Protein AF-A0A833W1N7-F1 (afdb_monomer)

pLDDT: mean 70.02, std 15.28, range [34.38, 89.0]

Structure (mmCIF, N/CA/C/O backbone):
data_AF-A0A833W1N7-F1
#
_entry.id   AF-A0A833W1N7-F1
#
loop_
_atom_site.group_PDB
_atom_site.id
_atom_site.type_symbol
_atom_site.label_atom_id
_atom_site.label_alt_id
_atom_site.label_comp_id
_atom_site.label_asym_id
_atom_site.label_entity_id
_atom_site.label_seq_id
_atom_site.pdbx_PDB_ins_code
_atom_site.Cartn_x
_atom_site.Cartn_y
_atom_site.Cartn_z
_atom_site.occupancy
_atom_site.B_iso_or_equiv
_atom_site.auth_seq_id
_atom_site.auth_comp_id
_atom_site.auth_asym_id
_atom_site.auth_atom_id
_atom_site.pdbx_PDB_model_num
ATOM 1 N N . MET A 1 1 ? 10.103 -13.135 -8.808 1.00 42.34 1 MET A N 1
ATOM 2 C CA . MET A 1 1 ? 11.231 -12.442 -8.135 1.00 42.34 1 MET A CA 1
ATOM 3 C C . MET A 1 1 ? 10.780 -11.160 -7.437 1.00 42.34 1 MET A C 1
ATOM 5 O O . MET A 1 1 ? 10.939 -11.094 -6.231 1.00 42.34 1 MET A O 1
ATOM 9 N N . ILE A 1 2 ? 10.142 -10.192 -8.112 1.00 48.12 2 ILE A N 1
ATOM 10 C CA . ILE A 1 2 ? 9.596 -8.970 -7.464 1.00 48.12 2 ILE A CA 1
ATOM 11 C C . ILE A 1 2 ? 8.585 -9.280 -6.340 1.00 48.12 2 ILE A C 1
ATOM 13 O O . ILE A 1 2 ? 8.622 -8.648 -5.289 1.00 48.12 2 ILE A O 1
ATOM 17 N N . THR A 1 3 ? 7.748 -10.306 -6.514 1.00 50.78 3 THR A N 1
ATOM 18 C CA . THR A 1 3 ? 6.810 -10.817 -5.495 1.00 50.78 3 THR A CA 1
ATOM 19 C C . THR A 1 3 ? 7.494 -11.280 -4.205 1.00 50.78 3 THR A C 1
ATOM 21 O O . THR A 1 3 ? 6.943 -11.098 -3.124 1.00 50.78 3 THR A O 1
ATOM 24 N N . TRP A 1 4 ? 8.715 -11.812 -4.297 1.00 49.97 4 TRP A N 1
ATOM 25 C CA . TRP A 1 4 ? 9.502 -12.238 -3.135 1.00 49.97 4 TRP A CA 1
ATOM 26 C C . TRP A 1 4 ? 10.004 -11.035 -2.321 1.00 49.97 4 TRP A C 1
ATOM 28 O O . TRP A 1 4 ? 9.937 -11.037 -1.095 1.00 49.97 4 TRP A O 1
ATOM 38 N N . TYR A 1 5 ? 10.425 -9.961 -2.996 1.00 52.00 5 TYR A N 1
ATOM 39 C CA . TYR A 1 5 ? 10.851 -8.719 -2.340 1.00 52.00 5 TYR A CA 1
ATOM 40 C C . TYR A 1 5 ? 9.680 -7.940 -1.723 1.00 52.00 5 TYR A C 1
ATOM 42 O O . TYR A 1 5 ? 9.834 -7.352 -0.654 1.00 52.00 5 TYR A O 1
ATOM 50 N N . ALA A 1 6 ? 8.494 -7.993 -2.342 1.00 53.00 6 ALA A N 1
ATOM 51 C CA . ALA A 1 6 ? 7.273 -7.407 -1.787 1.00 53.00 6 ALA A CA 1
ATOM 52 C C . ALA A 1 6 ? 6.866 -8.062 -0.457 1.00 53.00 6 ALA A C 1
ATOM 54 O O . ALA A 1 6 ? 6.518 -7.353 0.485 1.00 53.00 6 ALA A O 1
ATOM 55 N N . ALA A 1 7 ? 6.981 -9.392 -0.355 1.00 54.41 7 ALA A N 1
ATOM 56 C CA . ALA A 1 7 ? 6.735 -10.116 0.890 1.00 54.41 7 ALA A CA 1
ATOM 57 C C . ALA A 1 7 ? 7.720 -9.701 2.001 1.00 54.41 7 ALA A C 1
ATOM 59 O O . ALA A 1 7 ? 7.295 -9.447 3.125 1.00 54.41 7 ALA A O 1
ATOM 60 N N . TYR A 1 8 ? 9.009 -9.537 1.679 1.00 54.00 8 TYR A N 1
ATOM 61 C CA . TYR A 1 8 ? 10.031 -9.098 2.640 1.00 54.00 8 TYR A CA 1
ATOM 62 C C . TYR A 1 8 ? 9.828 -7.659 3.138 1.00 54.00 8 TYR A C 1
ATOM 64 O O . TYR A 1 8 ? 9.939 -7.411 4.339 1.00 54.00 8 TYR A O 1
ATOM 72 N N . GLY A 1 9 ? 9.507 -6.721 2.240 1.00 53.44 9 GLY A N 1
ATOM 73 C CA . GLY A 1 9 ? 9.266 -5.318 2.600 1.00 53.44 9 GLY A CA 1
ATOM 74 C C . GLY A 1 9 ? 7.982 -5.099 3.411 1.00 53.44 9 GLY A C 1
ATOM 75 O O . GLY A 1 9 ? 7.929 -4.191 4.235 1.00 53.44 9 GLY A O 1
ATOM 76 N N . LEU A 1 10 ? 6.960 -5.943 3.218 1.00 54.25 10 LEU A N 1
ATOM 77 C CA . LEU A 1 10 ? 5.720 -5.907 4.005 1.00 54.25 10 LEU A CA 1
ATOM 78 C C . LEU A 1 10 ? 5.887 -6.517 5.406 1.00 54.25 10 LEU A C 1
ATOM 80 O O . LEU A 1 10 ? 5.308 -5.995 6.360 1.00 54.25 10 LEU A O 1
ATOM 84 N N . TYR A 1 11 ? 6.667 -7.598 5.540 1.00 52.91 11 TYR A N 1
ATOM 85 C CA . TYR A 1 11 ? 6.830 -8.315 6.813 1.00 52.91 11 TYR A CA 1
ATOM 86 C C . TYR A 1 11 ? 7.783 -7.623 7.788 1.00 52.91 11 TYR A C 1
ATOM 88 O O . TYR A 1 11 ? 7.547 -7.620 8.994 1.00 52.91 11 TYR A O 1
ATOM 96 N N . PHE A 1 12 ? 8.853 -7.014 7.281 1.00 54.44 12 PHE A N 1
ATOM 97 C CA . PHE A 1 12 ? 9.866 -6.387 8.116 1.00 54.44 12 PHE A CA 1
ATOM 98 C C . PHE A 1 12 ? 9.856 -4.886 7.861 1.00 54.44 12 PHE A C 1
ATOM 100 O O . PHE A 1 12 ? 10.583 -4.389 7.006 1.00 54.44 12 PHE A O 1
ATOM 107 N N . LYS A 1 13 ? 9.071 -4.143 8.652 1.00 63.34 13 LYS A N 1
ATOM 108 C CA . LYS A 1 13 ? 9.106 -2.666 8.738 1.00 63.34 13 LYS A CA 1
ATOM 109 C C . LYS A 1 13 ? 10.433 -2.140 9.330 1.00 63.34 13 LYS A C 1
ATOM 111 O O . LYS A 1 13 ? 10.446 -1.206 10.124 1.00 63.34 13 LYS A O 1
ATOM 116 N N . SER A 1 14 ? 11.552 -2.778 9.000 1.00 72.06 14 SER A N 1
ATOM 117 C CA . SER A 1 14 ? 12.897 -2.416 9.425 1.00 72.06 14 SER A CA 1
ATOM 118 C C . SER A 1 14 ? 13.551 -1.553 8.352 1.00 72.06 14 SER A C 1
ATOM 120 O O . SER A 1 14 ? 13.669 -1.965 7.197 1.00 72.06 14 SER A O 1
ATOM 122 N N . SER A 1 15 ? 14.038 -0.375 8.749 1.00 77.06 15 SER A N 1
ATOM 123 C CA . SER A 1 15 ? 14.746 0.566 7.866 1.00 77.06 15 SER A CA 1
ATOM 124 C C . SER A 1 15 ? 15.972 -0.064 7.182 1.00 77.06 15 SER A C 1
ATOM 126 O O . SER A 1 15 ? 16.271 0.205 6.014 1.00 77.06 15 SER A O 1
ATOM 128 N N . GLN A 1 16 ? 16.651 -0.983 7.877 1.00 78.88 16 GLN A N 1
ATOM 129 C CA . GLN A 1 16 ? 17.800 -1.707 7.335 1.00 78.88 16 GLN A CA 1
ATOM 130 C C . GLN A 1 16 ? 17.390 -2.668 6.209 1.00 78.88 16 GLN A C 1
ATOM 132 O O . GLN A 1 16 ? 18.073 -2.753 5.186 1.00 78.88 16 GLN A O 1
ATOM 137 N N . VAL A 1 17 ? 16.259 -3.361 6.373 1.00 74.88 17 VAL A N 1
ATOM 138 C CA . VAL A 1 17 ? 15.715 -4.274 5.356 1.00 74.88 17 VAL A CA 1
ATOM 139 C C . VAL A 1 17 ? 15.218 -3.485 4.145 1.00 74.88 17 VAL A C 1
ATOM 141 O O . VAL A 1 17 ? 15.552 -3.845 3.018 1.00 74.88 17 VAL A O 1
ATOM 144 N N . ASP A 1 18 ? 14.514 -2.370 4.367 1.00 75.06 18 ASP A N 1
ATOM 145 C CA . ASP A 1 18 ? 14.003 -1.491 3.303 1.00 75.06 18 ASP A CA 1
ATOM 146 C C . ASP A 1 18 ? 15.148 -0.925 2.440 1.00 75.06 18 ASP A C 1
ATOM 148 O O . ASP A 1 18 ? 15.077 -0.910 1.208 1.00 75.06 18 ASP A O 1
ATOM 152 N N . SER A 1 19 ? 16.266 -0.553 3.069 1.00 82.25 19 SER A N 1
ATOM 153 C CA . SER A 1 19 ? 17.471 -0.085 2.371 1.00 82.25 19 SER A CA 1
ATOM 154 C C . SER A 1 19 ? 18.159 -1.195 1.567 1.00 82.25 19 SER A C 1
ATOM 156 O O . SER A 1 19 ? 18.540 -0.996 0.410 1.00 82.25 19 SER A O 1
ATOM 158 N N . ARG A 1 20 ? 18.311 -2.393 2.149 1.00 81.00 20 ARG A N 1
ATOM 159 C CA . ARG A 1 20 ? 18.996 -3.518 1.487 1.00 81.00 20 ARG A CA 1
ATOM 160 C C . ARG A 1 20 ? 18.185 -4.075 0.319 1.00 81.00 20 ARG A C 1
ATOM 162 O O . ARG A 1 20 ? 18.752 -4.386 -0.728 1.00 81.00 20 ARG A O 1
ATOM 169 N N . ALA A 1 21 ? 16.866 -4.156 0.474 1.00 75.00 21 ALA A N 1
ATOM 170 C CA . ALA A 1 21 ? 15.951 -4.553 -0.589 1.00 75.00 21 ALA A CA 1
ATOM 171 C C . ALA A 1 21 ? 15.969 -3.551 -1.758 1.00 75.00 21 ALA A C 1
ATOM 173 O O . ALA A 1 21 ? 15.972 -3.973 -2.914 1.00 75.00 21 ALA A O 1
ATOM 174 N N . GLY A 1 22 ? 16.078 -2.245 -1.477 1.00 80.31 22 GLY A N 1
ATOM 175 C CA . GLY A 1 22 ? 16.264 -1.214 -2.505 1.00 80.31 22 GLY A CA 1
ATOM 176 C C . GLY A 1 22 ? 17.522 -1.446 -3.350 1.00 80.31 22 GLY A C 1
ATOM 177 O O . GLY A 1 22 ? 17.451 -1.477 -4.580 1.00 80.31 22 GLY A O 1
ATOM 178 N N . GLN A 1 23 ? 18.662 -1.720 -2.703 1.00 82.62 23 GLN A N 1
ATOM 179 C CA . GLN A 1 23 ? 19.922 -2.049 -3.390 1.00 82.62 23 GLN A CA 1
ATOM 180 C C . GLN A 1 23 ? 19.805 -3.307 -4.264 1.00 82.62 23 GLN A C 1
ATOM 182 O O . GLN A 1 23 ? 20.219 -3.305 -5.423 1.00 82.62 23 GLN A O 1
ATOM 187 N N . LEU A 1 24 ? 19.208 -4.377 -3.729 1.00 80.50 24 LEU A N 1
ATOM 188 C CA . LEU A 1 24 ? 18.958 -5.612 -4.478 1.00 80.50 24 LEU A CA 1
ATOM 189 C C . LEU A 1 24 ? 18.082 -5.353 -5.708 1.00 80.50 24 LEU A C 1
ATOM 191 O O . LEU A 1 24 ? 18.406 -5.804 -6.806 1.00 80.50 24 LEU A O 1
ATOM 195 N N . MET A 1 25 ? 17.012 -4.574 -5.557 1.00 77.94 25 MET A N 1
ATOM 196 C CA . MET A 1 25 ? 16.130 -4.232 -6.667 1.00 77.94 25 MET A CA 1
ATOM 197 C C . MET A 1 25 ? 16.884 -3.511 -7.794 1.00 77.94 25 MET A C 1
ATOM 199 O O . MET A 1 25 ? 16.714 -3.871 -8.958 1.00 77.94 25 MET A O 1
ATOM 203 N N . MET A 1 26 ? 17.765 -2.555 -7.473 1.00 80.94 26 MET A N 1
ATOM 204 C CA . MET A 1 26 ? 18.589 -1.870 -8.482 1.00 80.94 26 MET A CA 1
ATOM 205 C C . MET A 1 26 ? 19.429 -2.850 -9.306 1.00 80.94 26 MET A C 1
ATOM 207 O O . MET A 1 26 ? 19.484 -2.735 -10.533 1.00 80.94 26 MET A O 1
ATOM 211 N N . ASN A 1 27 ? 20.032 -3.844 -8.652 1.00 82.25 27 ASN A N 1
ATOM 212 C CA . ASN A 1 27 ? 20.862 -4.847 -9.320 1.00 82.25 27 ASN A CA 1
ATOM 213 C C . ASN A 1 27 ? 20.057 -5.715 -10.296 1.00 82.25 27 ASN A C 1
ATOM 215 O O . ASN A 1 27 ? 20.571 -6.116 -11.341 1.00 82.25 27 ASN A O 1
ATOM 219 N N . HIS A 1 28 ? 18.785 -5.967 -9.983 1.00 77.62 28 HIS A N 1
ATOM 220 C CA . HIS A 1 28 ? 17.908 -6.812 -10.792 1.00 77.62 28 HIS A CA 1
ATOM 221 C C . HIS A 1 28 ? 17.065 -6.045 -11.822 1.00 77.62 28 HIS A C 1
ATOM 223 O O . HIS A 1 28 ? 16.544 -6.656 -12.756 1.00 77.62 28 HIS A O 1
ATOM 229 N N . THR A 1 29 ? 16.951 -4.721 -11.707 1.00 78.81 29 THR A N 1
ATOM 230 C CA . THR A 1 29 ? 16.267 -3.886 -12.707 1.00 78.81 29 THR A CA 1
ATOM 231 C C . THR A 1 29 ? 17.067 -3.773 -14.003 1.00 78.81 29 THR A C 1
ATOM 233 O O . THR A 1 29 ? 18.296 -3.710 -13.996 1.00 78.81 29 THR A O 1
ATOM 236 N N . LYS A 1 30 ? 16.370 -3.755 -15.146 1.00 81.25 30 LYS A N 1
ATOM 237 C CA . LYS A 1 30 ? 16.967 -3.709 -16.493 1.00 81.25 30 LYS A CA 1
ATOM 238 C C . LYS A 1 30 ? 16.232 -2.710 -17.393 1.00 81.25 30 LYS A C 1
ATOM 240 O O . LYS A 1 30 ? 15.129 -2.265 -17.076 1.00 81.25 30 LYS A O 1
ATOM 245 N N . GLY A 1 31 ? 16.853 -2.359 -18.520 1.00 86.56 31 GLY A N 1
ATOM 246 C CA . GLY A 1 31 ? 16.242 -1.531 -19.566 1.00 86.56 31 GLY A CA 1
ATOM 247 C C . GLY A 1 31 ? 15.801 -0.146 -19.079 1.00 86.56 31 GLY A C 1
ATOM 248 O O . GLY A 1 31 ? 16.504 0.501 -18.303 1.00 86.56 31 GLY A O 1
ATOM 249 N N . LYS A 1 32 ? 14.613 0.296 -19.520 1.00 82.31 32 LYS A N 1
ATOM 250 C CA . LYS A 1 32 ? 14.052 1.628 -19.217 1.00 82.31 32 LYS A CA 1
ATOM 251 C C . LYS A 1 32 ? 13.900 1.893 -17.713 1.00 82.31 32 LYS A C 1
ATOM 253 O O . LYS A 1 32 ? 14.148 3.010 -17.270 1.00 82.31 32 LYS A O 1
ATOM 258 N N . ALA A 1 33 ? 13.565 0.869 -16.924 1.00 81.75 33 ALA A N 1
ATOM 259 C CA . ALA A 1 33 ? 13.453 0.986 -15.469 1.00 81.75 33 ALA A CA 1
ATOM 260 C C . ALA A 1 33 ? 14.814 1.239 -14.800 1.00 81.75 33 ALA A C 1
ATOM 262 O O . ALA A 1 33 ? 14.909 2.069 -13.898 1.00 81.75 33 ALA A O 1
ATOM 263 N N . LYS A 1 34 ? 15.878 0.575 -15.277 1.00 87.31 34 LYS A N 1
ATOM 264 C CA . LYS A 1 34 ? 17.246 0.802 -14.783 1.00 87.31 34 LYS A CA 1
ATOM 265 C C . LYS A 1 34 ? 17.752 2.193 -15.155 1.00 87.31 34 LYS A C 1
ATOM 267 O O . LYS A 1 34 ? 18.337 2.865 -14.315 1.00 87.31 34 LYS A O 1
ATOM 272 N N . HIS A 1 35 ? 17.502 2.629 -16.389 1.00 89.00 35 HIS A N 1
ATOM 273 C CA . HIS A 1 35 ? 17.875 3.971 -16.834 1.00 89.00 35 HIS A CA 1
ATOM 274 C C . HIS A 1 35 ? 17.212 5.045 -15.963 1.00 89.00 35 HIS A C 1
ATOM 276 O O . HIS A 1 35 ? 17.895 5.898 -15.406 1.00 89.00 35 HIS A O 1
ATOM 282 N N . TRP A 1 36 ? 15.897 4.948 -15.767 1.00 88.81 36 TRP A N 1
ATOM 283 C CA . TRP A 1 36 ? 15.154 5.881 -14.923 1.00 88.81 36 TRP A CA 1
ATOM 284 C C . TRP A 1 36 ? 15.652 5.892 -13.470 1.00 88.81 36 TRP A C 1
ATOM 286 O O . TRP A 1 36 ? 15.860 6.958 -12.900 1.00 88.81 36 TRP A O 1
ATOM 296 N N . LEU A 1 37 ? 15.921 4.723 -12.879 1.00 86.94 37 LEU A N 1
ATOM 297 C CA . LEU A 1 37 ? 16.450 4.644 -11.513 1.00 86.94 37 LEU A CA 1
ATOM 298 C C . LEU A 1 37 ? 17.833 5.278 -11.336 1.00 86.94 37 LEU A C 1
ATOM 300 O O . LEU A 1 37 ? 18.142 5.762 -10.249 1.00 86.94 37 LEU A O 1
ATOM 304 N N . LEU A 1 38 ? 18.687 5.209 -12.356 1.00 86.69 38 LEU A N 1
ATOM 305 C CA . LEU A 1 38 ? 20.051 5.727 -12.276 1.00 86.69 38 LEU A CA 1
ATOM 306 C C . LEU A 1 38 ? 20.114 7.235 -12.520 1.00 86.69 38 LEU A C 1
ATOM 308 O O . LEU A 1 38 ? 20.918 7.904 -11.875 1.00 86.69 38 LEU A O 1
ATOM 312 N N . TRP A 1 39 ? 19.280 7.745 -13.428 1.00 84.62 39 TRP A N 1
ATOM 313 C CA . TRP A 1 39 ? 19.412 9.104 -13.955 1.00 84.62 39 TRP A CA 1
ATOM 314 C C . TRP A 1 39 ? 18.292 10.053 -13.521 1.00 84.62 39 TRP A C 1
ATOM 316 O O . TRP A 1 39 ? 18.554 11.226 -13.273 1.00 84.62 39 TRP A O 1
ATOM 326 N N . ASP A 1 40 ? 17.062 9.557 -13.380 1.00 86.25 40 ASP A N 1
ATOM 327 C CA . ASP A 1 40 ? 15.881 10.407 -13.182 1.00 86.25 40 ASP A CA 1
ATOM 328 C C . ASP A 1 40 ? 15.326 10.347 -11.748 1.00 86.25 40 ASP A C 1
ATOM 330 O O . ASP A 1 40 ? 14.658 11.277 -11.292 1.00 86.25 40 ASP A O 1
ATOM 334 N N . TYR A 1 41 ? 15.564 9.249 -11.028 1.00 86.50 41 TYR A N 1
ATOM 335 C CA . TYR A 1 41 ? 15.021 9.027 -9.690 1.00 86.50 41 TYR A CA 1
ATOM 336 C C . TYR A 1 41 ? 15.827 9.774 -8.613 1.00 86.50 41 TYR A C 1
ATOM 338 O O . TYR A 1 41 ? 16.998 9.474 -8.377 1.00 86.50 41 TYR A O 1
ATOM 346 N N . LYS A 1 42 ? 15.178 10.732 -7.937 1.00 88.81 42 LYS A N 1
ATOM 347 C CA . LYS A 1 42 ? 15.792 11.615 -6.920 1.00 88.81 42 LYS A CA 1
ATOM 348 C C . LYS A 1 42 ? 15.413 11.288 -5.474 1.00 88.81 42 LYS A C 1
ATOM 350 O O . LYS A 1 42 ? 15.985 11.851 -4.548 1.00 88.81 42 LYS A O 1
ATOM 355 N N . GLU A 1 43 ? 14.440 10.408 -5.288 1.00 88.50 43 GLU A N 1
ATOM 356 C CA . GLU A 1 43 ? 13.923 10.024 -3.975 1.00 88.50 43 GLU A CA 1
ATOM 357 C C . GL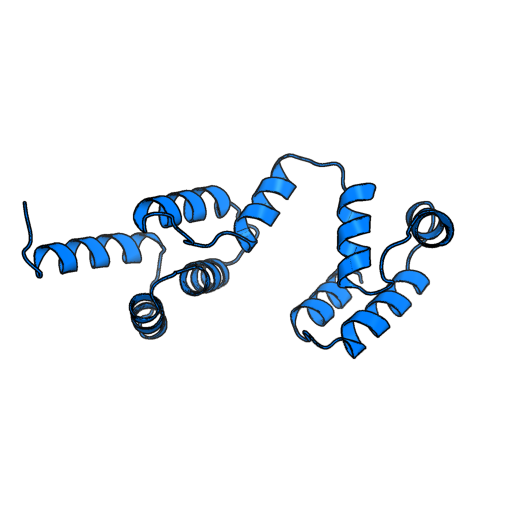U A 1 43 ? 14.873 9.038 -3.261 1.00 88.50 43 GLU A C 1
ATOM 359 O O . GLU A 1 43 ? 15.801 8.496 -3.877 1.00 88.50 43 GLU A O 1
ATOM 364 N N . PRO A 1 44 ? 14.659 8.759 -1.960 1.00 87.69 44 PRO A N 1
ATOM 365 C CA . PRO A 1 44 ? 15.452 7.781 -1.227 1.00 87.69 44 PRO A CA 1
ATOM 366 C C . PRO A 1 44 ? 15.511 6.426 -1.940 1.00 87.69 44 PRO A C 1
ATOM 368 O O . PRO A 1 44 ? 14.509 5.915 -2.447 1.00 87.69 44 PRO A O 1
ATOM 371 N N . ARG A 1 45 ? 16.695 5.805 -1.957 1.00 86.56 45 ARG A N 1
ATOM 372 C CA . ARG A 1 45 ? 16.929 4.490 -2.584 1.00 86.56 45 ARG A CA 1
ATOM 373 C C . ARG A 1 45 ? 16.516 3.327 -1.681 1.00 86.56 45 ARG A C 1
ATOM 375 O O . ARG A 1 45 ? 17.218 2.322 -1.583 1.00 86.56 45 ARG A O 1
ATOM 382 N N . THR A 1 46 ? 15.390 3.486 -0.996 1.00 85.62 46 THR A N 1
ATOM 383 C CA . THR A 1 46 ? 14.775 2.409 -0.228 1.00 85.62 46 THR A CA 1
ATOM 384 C C . THR A 1 46 ? 13.739 1.692 -1.078 1.00 85.62 46 THR A C 1
ATOM 386 O O . THR A 1 46 ? 13.173 2.266 -2.011 1.00 85.62 46 THR A O 1
ATOM 389 N N . TRP A 1 47 ? 13.490 0.423 -0.770 1.00 79.75 47 TRP A N 1
ATOM 390 C CA . TRP A 1 47 ? 12.525 -0.397 -1.491 1.00 79.75 47 TRP A CA 1
ATOM 391 C C . TRP A 1 47 ? 11.151 0.276 -1.580 1.00 79.75 47 TRP A C 1
ATOM 393 O O . TRP A 1 47 ? 10.601 0.411 -2.675 1.00 79.75 47 TRP A O 1
ATOM 403 N N . THR A 1 48 ? 10.632 0.765 -0.453 1.00 77.38 48 THR A N 1
ATOM 404 C CA . THR A 1 48 ? 9.309 1.398 -0.376 1.00 77.38 48 THR A CA 1
ATOM 405 C C . THR A 1 48 ? 9.196 2.620 -1.290 1.00 77.38 48 THR A C 1
ATOM 407 O O . THR A 1 48 ? 8.244 2.735 -2.069 1.00 77.38 48 THR A O 1
ATOM 410 N N . ALA A 1 49 ? 10.181 3.520 -1.240 1.00 83.56 49 ALA A N 1
ATOM 411 C CA . ALA A 1 49 ? 10.186 4.727 -2.059 1.00 83.56 49 ALA A CA 1
ATOM 412 C C . ALA A 1 49 ? 10.343 4.391 -3.553 1.00 83.56 49 ALA A C 1
ATOM 414 O O . ALA A 1 49 ? 9.602 4.905 -4.397 1.00 83.56 49 ALA A O 1
ATOM 415 N N . MET A 1 50 ? 11.240 3.455 -3.876 1.00 82.19 50 MET A N 1
ATOM 416 C CA . MET A 1 50 ? 11.520 3.077 -5.258 1.00 82.19 50 MET A CA 1
ATOM 417 C C . MET A 1 50 ? 10.336 2.365 -5.915 1.00 82.19 50 MET A C 1
ATOM 419 O O . MET A 1 50 ? 10.021 2.659 -7.066 1.00 82.19 50 MET A O 1
ATOM 423 N N . ILE A 1 51 ? 9.631 1.483 -5.198 1.00 78.00 51 ILE A N 1
ATOM 424 C CA . ILE A 1 51 ? 8.422 0.821 -5.709 1.00 78.00 51 ILE A CA 1
ATOM 425 C C . ILE A 1 51 ? 7.297 1.822 -5.935 1.00 78.00 51 ILE A C 1
ATOM 427 O O . ILE A 1 51 ? 6.631 1.762 -6.969 1.00 78.00 51 ILE A O 1
ATOM 431 N N . LYS A 1 52 ? 7.103 2.774 -5.016 1.00 81.69 52 LYS A N 1
ATOM 432 C CA . LYS A 1 52 ? 6.121 3.849 -5.192 1.00 81.69 52 LYS A CA 1
ATOM 433 C C . LYS A 1 52 ? 6.426 4.676 -6.444 1.00 81.69 52 LYS A C 1
ATOM 435 O O . LYS A 1 52 ? 5.538 4.901 -7.263 1.00 81.69 52 LYS A O 1
ATOM 440 N N . GLY A 1 53 ? 7.685 5.072 -6.630 1.00 83.62 53 GLY A N 1
ATOM 441 C CA . GLY A 1 53 ? 8.120 5.800 -7.820 1.00 83.62 53 GLY A CA 1
ATOM 442 C C . GLY A 1 53 ? 7.964 4.985 -9.109 1.00 83.62 53 GLY A C 1
ATOM 443 O O . GLY A 1 53 ? 7.456 5.499 -10.103 1.00 83.62 53 GLY A O 1
ATOM 444 N N . MET A 1 54 ? 8.330 3.700 -9.086 1.00 78.94 54 MET A N 1
ATOM 445 C CA . MET A 1 54 ? 8.167 2.805 -10.234 1.00 78.94 54 MET A CA 1
ATOM 446 C C . MET A 1 54 ? 6.709 2.600 -10.616 1.00 78.94 54 MET A C 1
ATOM 448 O O . MET A 1 54 ? 6.397 2.637 -11.802 1.00 78.94 54 MET A O 1
ATOM 452 N N . ARG A 1 55 ? 5.818 2.417 -9.635 1.00 75.94 55 ARG A N 1
ATOM 453 C CA . ARG A 1 55 ? 4.374 2.341 -9.877 1.00 75.94 55 ARG A CA 1
ATOM 454 C C . ARG A 1 55 ? 3.885 3.612 -10.557 1.00 75.94 55 ARG A C 1
ATOM 456 O O . ARG A 1 55 ? 3.321 3.535 -11.637 1.00 75.94 55 ARG A O 1
ATOM 463 N N . ASN A 1 56 ? 4.220 4.778 -10.012 1.00 77.69 56 ASN A N 1
ATOM 464 C CA . ASN A 1 56 ? 3.814 6.055 -10.599 1.00 77.69 56 ASN A CA 1
ATOM 465 C C . ASN A 1 56 ? 4.348 6.279 -12.025 1.00 77.69 56 ASN A C 1
ATOM 467 O O . ASN A 1 56 ? 3.703 6.961 -12.817 1.00 77.69 56 ASN A O 1
ATOM 471 N N . ARG A 1 57 ? 5.540 5.758 -12.343 1.00 80.75 57 ARG A N 1
ATOM 472 C CA . ARG A 1 57 ? 6.225 6.007 -13.620 1.00 80.75 57 ARG A CA 1
ATOM 473 C C . ARG A 1 57 ? 5.903 4.984 -14.708 1.00 80.75 57 ARG A C 1
ATOM 475 O O . ARG A 1 57 ? 5.827 5.365 -15.873 1.00 80.75 57 ARG A O 1
ATOM 482 N N . PHE A 1 58 ? 5.814 3.705 -14.354 1.00 76.38 58 PHE A N 1
ATOM 483 C CA . PHE A 1 58 ? 5.786 2.592 -15.310 1.00 76.38 58 PHE A CA 1
ATOM 484 C C . PHE A 1 58 ? 4.485 1.804 -15.308 1.00 76.38 58 PHE A C 1
ATOM 486 O O . PHE A 1 58 ? 4.225 1.090 -16.274 1.00 76.38 58 PHE A O 1
ATOM 493 N N . VAL A 1 59 ? 3.676 1.919 -14.258 1.00 66.44 59 VAL A N 1
ATOM 494 C CA . VAL A 1 59 ? 2.341 1.334 -14.265 1.00 66.44 59 VAL A CA 1
ATOM 495 C C . VAL A 1 59 ? 1.414 2.374 -14.882 1.00 66.44 59 VAL A C 1
ATOM 497 O O . VAL A 1 59 ? 1.240 3.470 -14.349 1.00 66.44 59 VAL A O 1
ATOM 500 N N . ALA A 1 60 ? 0.876 2.064 -16.064 1.00 55.28 60 ALA A N 1
ATOM 501 C CA . ALA A 1 60 ? -0.198 2.858 -16.639 1.00 55.28 60 ALA A CA 1
ATOM 502 C C . ALA A 1 60 ? -1.345 2.849 -15.626 1.00 55.28 60 ALA A C 1
ATOM 504 O O . ALA A 1 60 ? -1.783 1.768 -15.242 1.00 55.28 60 ALA A O 1
ATOM 505 N N . LYS A 1 61 ? -1.795 4.026 -15.170 1.00 50.94 61 LYS A N 1
ATOM 506 C CA . LYS A 1 61 ? -2.957 4.153 -14.281 1.00 50.94 61 LYS A CA 1
ATOM 507 C C . LYS A 1 61 ? -4.205 3.613 -14.988 1.00 50.94 61 LYS A C 1
ATOM 509 O O . LYS A 1 61 ? -4.988 4.372 -15.553 1.00 50.94 61 LYS A O 1
ATOM 514 N N . ALA A 1 62 ? -4.387 2.301 -14.986 1.00 51.53 62 ALA A N 1
ATOM 515 C CA . ALA A 1 62 ? -5.685 1.701 -15.188 1.00 51.53 62 ALA A CA 1
ATOM 516 C C . ALA A 1 62 ? -6.496 1.997 -13.923 1.00 51.53 62 ALA A C 1
ATOM 518 O O . ALA A 1 62 ? -5.984 1.876 -12.810 1.00 51.53 62 ALA A O 1
ATOM 519 N N . LYS A 1 63 ? -7.757 2.404 -14.090 1.00 52.50 63 LYS A N 1
ATOM 520 C CA . LYS A 1 63 ? -8.710 2.707 -13.003 1.00 52.50 63 LYS A CA 1
ATOM 521 C C . LYS A 1 63 ? -8.761 1.641 -11.891 1.00 52.50 63 LYS A C 1
ATOM 523 O O . LYS A 1 63 ? -9.185 1.950 -10.784 1.00 52.50 63 LYS A O 1
ATOM 528 N N . GLU A 1 64 ? -8.345 0.413 -12.181 1.00 48.28 64 GLU A N 1
ATOM 529 C CA . GLU A 1 64 ? -8.322 -0.724 -11.258 1.00 48.28 64 GLU A CA 1
ATOM 530 C C . GLU A 1 64 ? -7.221 -0.625 -10.183 1.00 48.28 64 GLU A C 1
ATOM 532 O O . GLU A 1 64 ? -7.471 -1.008 -9.042 1.00 48.28 64 GLU A O 1
ATOM 537 N N . ASP A 1 65 ? -6.060 -0.021 -10.474 1.00 50.75 65 ASP A N 1
ATOM 538 C CA . ASP A 1 65 ? -4.985 0.158 -9.478 1.00 50.75 65 ASP A CA 1
ATOM 539 C C . ASP A 1 65 ? -5.315 1.239 -8.439 1.00 50.75 65 ASP A C 1
ATOM 541 O O . ASP A 1 65 ? -4.952 1.105 -7.268 1.00 50.75 65 ASP A O 1
ATOM 545 N N . ASP A 1 66 ? -6.056 2.282 -8.836 1.00 57.62 66 ASP A N 1
ATOM 546 C CA . ASP A 1 66 ? -6.600 3.259 -7.884 1.00 57.62 66 ASP A CA 1
ATOM 547 C C . ASP A 1 66 ? -7.608 2.572 -6.946 1.00 57.62 66 ASP A C 1
ATOM 549 O O . ASP A 1 66 ? -7.628 2.858 -5.754 1.00 57.62 66 ASP A O 1
ATOM 553 N N . LEU A 1 67 ? -8.415 1.617 -7.426 1.00 58.03 67 LEU A N 1
ATOM 554 C CA . LEU A 1 67 ? -9.353 0.873 -6.575 1.00 58.03 67 LEU A CA 1
ATOM 555 C C . LEU A 1 67 ? -8.638 -0.101 -5.629 1.00 58.03 67 LEU A C 1
ATOM 557 O O . LEU A 1 67 ? -8.991 -0.153 -4.451 1.00 58.03 67 LEU A O 1
ATOM 561 N N . ALA A 1 68 ? -7.613 -0.816 -6.104 1.00 58.72 68 ALA A N 1
ATOM 562 C CA . ALA A 1 68 ? -6.826 -1.724 -5.273 1.00 58.72 68 ALA A CA 1
ATOM 563 C C . ALA A 1 68 ? -6.045 -0.967 -4.187 1.00 58.72 68 ALA A C 1
ATOM 565 O O . ALA A 1 68 ? -6.099 -1.350 -3.021 1.00 58.72 68 ALA A O 1
ATOM 566 N N . GLY A 1 69 ? -5.377 0.142 -4.533 1.00 62.09 69 GLY A N 1
ATOM 567 C CA . GLY A 1 69 ? -4.717 1.015 -3.555 1.00 62.09 69 GLY A CA 1
ATOM 568 C C . GLY A 1 69 ? -5.700 1.563 -2.517 1.00 62.09 69 GLY A C 1
ATOM 569 O O . GLY A 1 69 ? -5.475 1.428 -1.315 1.00 62.09 69 GLY A O 1
ATOM 570 N N . ASN A 1 70 ? -6.847 2.070 -2.980 1.00 66.75 70 ASN A N 1
ATOM 571 C CA . ASN A 1 70 ? -7.907 2.562 -2.101 1.00 66.75 70 ASN A CA 1
ATOM 572 C C . ASN A 1 70 ? -8.488 1.466 -1.193 1.00 66.75 70 ASN A C 1
ATOM 574 O O . ASN A 1 70 ? -8.914 1.774 -0.082 1.00 66.75 70 ASN A O 1
ATOM 578 N N . PHE A 1 71 ? -8.499 0.198 -1.621 1.00 78.56 71 PHE A N 1
ATOM 579 C CA . PHE A 1 71 ? -8.969 -0.916 -0.796 1.00 78.56 71 PHE A CA 1
ATOM 580 C C . PHE A 1 71 ? -8.055 -1.174 0.411 1.00 78.56 71 PHE A C 1
ATOM 582 O O . PHE A 1 71 ? -8.543 -1.251 1.537 1.00 78.56 71 PHE A O 1
ATOM 589 N N . PHE A 1 72 ? -6.735 -1.263 0.208 1.00 75.00 72 PHE A N 1
ATOM 590 C CA . PHE A 1 72 ? -5.790 -1.504 1.311 1.00 75.00 72 PHE A CA 1
ATOM 591 C C . PHE A 1 72 ? -5.672 -0.308 2.267 1.00 75.00 72 PHE A C 1
ATOM 593 O O . PHE A 1 72 ? -5.411 -0.496 3.457 1.00 75.00 72 PHE A O 1
ATOM 600 N N . ASP A 1 73 ? -5.896 0.907 1.765 1.00 80.44 73 ASP A N 1
ATOM 601 C CA . ASP A 1 73 ? -5.894 2.134 2.566 1.00 80.44 73 ASP A CA 1
ATOM 602 C C . ASP A 1 73 ? -7.275 2.475 3.163 1.00 80.44 73 ASP A C 1
ATOM 604 O O . ASP A 1 73 ? -7.415 3.477 3.875 1.00 80.44 73 ASP A O 1
ATOM 608 N N . CYS A 1 74 ? -8.294 1.638 2.929 1.00 83.19 74 CYS A N 1
ATOM 609 C CA . CYS A 1 74 ? -9.649 1.858 3.423 1.00 83.19 74 CYS A CA 1
ATOM 610 C C . CYS A 1 74 ? -9.689 1.783 4.958 1.00 83.19 74 CYS A C 1
ATOM 612 O O . CYS A 1 74 ? -9.472 0.737 5.570 1.00 83.19 74 CYS A O 1
ATOM 614 N N . LYS A 1 75 ? -9.977 2.921 5.596 1.00 86.81 75 LYS A N 1
ATOM 615 C CA . LYS A 1 75 ? -10.137 3.052 7.050 1.00 86.81 75 LYS A CA 1
ATOM 616 C C . LYS A 1 75 ? -11.391 3.852 7.357 1.00 86.81 75 LYS A C 1
ATOM 618 O O . LYS A 1 75 ? -11.741 4.772 6.616 1.00 86.81 75 LYS A O 1
ATOM 623 N N . GLN A 1 76 ? -12.011 3.560 8.498 1.00 85.38 76 GLN A N 1
ATOM 624 C CA . GLN A 1 76 ? -13.225 4.240 8.942 1.00 85.38 76 GLN A CA 1
ATOM 625 C C . GLN A 1 76 ? -12.990 5.749 9.113 1.00 85.38 76 GLN A C 1
ATOM 627 O O . GLN A 1 76 ? -13.785 6.559 8.650 1.00 85.38 76 GLN A O 1
ATOM 632 N N . GLY A 1 77 ? -11.876 6.156 9.731 1.00 86.81 77 GLY A N 1
ATOM 633 C CA . GLY A 1 77 ? -11.532 7.574 9.882 1.00 86.81 77 GLY A CA 1
ATOM 634 C C . GLY A 1 77 ? -12.643 8.380 10.572 1.00 86.81 77 GLY A C 1
ATOM 635 O O . GLY A 1 77 ? -13.002 8.092 11.713 1.00 86.81 77 GLY A O 1
ATOM 636 N N . ILE A 1 78 ? -13.173 9.398 9.889 1.00 86.25 78 ILE A N 1
ATOM 637 C CA . ILE A 1 78 ? -14.316 10.210 10.353 1.00 86.25 78 ILE A CA 1
ATOM 638 C C . ILE A 1 78 ? -15.674 9.713 9.828 1.00 86.25 78 ILE A C 1
ATOM 640 O O . ILE A 1 78 ? -16.700 10.289 10.176 1.00 86.25 78 ILE A O 1
ATOM 644 N N . LYS A 1 79 ? -15.687 8.673 8.986 1.00 84.31 79 LYS A N 1
ATOM 645 C CA . LYS A 1 79 ? -16.902 8.142 8.362 1.00 84.31 79 LYS A CA 1
ATOM 646 C C . LYS A 1 79 ? -17.754 7.403 9.392 1.00 84.31 79 LYS A C 1
ATOM 648 O O . LYS A 1 79 ? -17.241 6.782 10.331 1.00 84.31 79 LYS A O 1
ATOM 653 N N . LEU A 1 80 ? -19.066 7.447 9.176 1.00 86.00 80 LEU A N 1
ATOM 654 C CA . LEU A 1 80 ? -20.010 6.585 9.881 1.00 86.00 80 LEU A CA 1
ATOM 655 C C . LEU A 1 80 ? -19.695 5.114 9.584 1.00 86.00 80 LEU A C 1
ATOM 657 O O . LEU A 1 80 ? -19.108 4.793 8.549 1.00 86.00 80 LEU A O 1
ATOM 661 N N . LEU A 1 81 ? -20.049 4.229 10.517 1.00 81.38 81 LEU A N 1
ATOM 662 C CA . LEU A 1 81 ? -19.722 2.807 10.417 1.00 81.38 81 LEU A CA 1
ATOM 663 C C . LEU A 1 81 ? -20.312 2.177 9.149 1.00 81.38 81 LEU A C 1
ATOM 665 O O . LEU A 1 81 ? -19.588 1.504 8.422 1.00 81.38 81 LEU A O 1
ATOM 6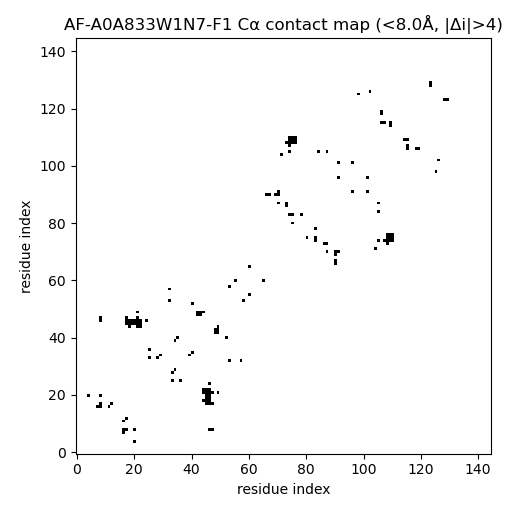69 N N . ASP A 1 82 ? -21.577 2.468 8.852 1.00 81.81 82 ASP A N 1
ATOM 670 C CA . ASP A 1 82 ? -22.275 1.909 7.690 1.00 81.81 82 ASP A CA 1
ATOM 671 C C . ASP A 1 82 ? -21.646 2.389 6.376 1.00 81.81 82 ASP A C 1
ATOM 673 O O . ASP A 1 82 ? -21.309 1.580 5.515 1.00 81.81 82 ASP A O 1
ATOM 677 N N . ALA A 1 83 ? -21.346 3.689 6.280 1.00 83.44 83 ALA A N 1
ATOM 678 C CA . ALA A 1 83 ? -20.668 4.273 5.122 1.00 83.44 83 ALA A CA 1
ATOM 679 C C . ALA A 1 83 ? -19.274 3.662 4.885 1.00 83.44 83 ALA A C 1
ATOM 681 O O . ALA A 1 83 ? -18.858 3.464 3.745 1.00 83.44 83 ALA A O 1
ATOM 682 N N . TYR A 1 84 ? -18.548 3.340 5.960 1.00 85.44 84 TYR A N 1
ATOM 683 C CA . TYR A 1 84 ? -17.267 2.642 5.867 1.00 85.44 84 TYR A CA 1
ATOM 684 C C . TYR A 1 84 ? -17.429 1.200 5.371 1.00 85.44 84 TYR A C 1
ATOM 686 O O . TYR A 1 84 ? -16.664 0.773 4.509 1.00 85.44 84 TYR A O 1
ATOM 694 N N . ILE A 1 85 ? -18.411 0.453 5.883 1.00 83.44 85 ILE A N 1
ATOM 695 C CA . ILE A 1 85 ? -18.651 -0.937 5.470 1.00 83.44 85 ILE A CA 1
ATOM 696 C C . ILE A 1 85 ? -19.058 -1.000 3.993 1.00 83.44 85 ILE A C 1
ATOM 698 O O . ILE A 1 85 ? -18.540 -1.840 3.257 1.00 83.44 85 ILE A O 1
ATOM 702 N N . GLU A 1 86 ? -19.931 -0.100 3.539 1.00 84.25 86 GLU A N 1
ATOM 703 C CA . GLU A 1 86 ? -20.341 -0.012 2.133 1.00 84.25 86 GLU A CA 1
ATOM 704 C C . GLU A 1 86 ? -19.163 0.313 1.209 1.00 84.25 86 GLU A C 1
ATOM 706 O O . GLU A 1 86 ? -18.969 -0.339 0.180 1.00 84.25 86 GLU A O 1
ATOM 711 N N . GLU A 1 87 ? -18.328 1.284 1.585 1.00 84.12 87 GLU A N 1
ATOM 712 C CA . GLU A 1 87 ? -17.128 1.633 0.826 1.00 84.12 87 GLU A CA 1
ATOM 713 C C . GLU A 1 87 ? -16.126 0.472 0.790 1.00 84.12 87 GLU A C 1
ATOM 715 O O . GLU A 1 87 ? -15.580 0.165 -0.273 1.00 84.12 87 GLU A O 1
ATOM 720 N N . PHE A 1 88 ? -15.931 -0.212 1.919 1.00 85.31 88 PHE A N 1
ATOM 721 C CA . PHE A 1 88 ? -15.066 -1.383 2.022 1.00 85.31 88 PHE A CA 1
ATOM 722 C C . PHE A 1 88 ? -15.566 -2.537 1.146 1.00 85.31 88 PHE A C 1
ATOM 724 O O . 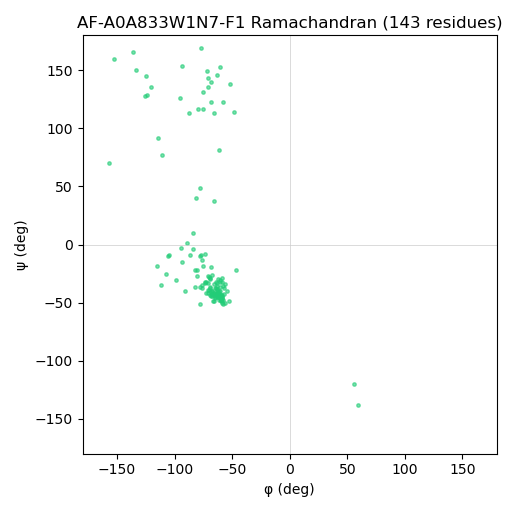PHE A 1 88 ? -14.776 -3.160 0.439 1.00 85.31 88 PHE A O 1
ATOM 731 N N . ALA A 1 89 ? -16.875 -2.802 1.139 1.00 83.12 89 ALA A N 1
ATOM 732 C CA . ALA A 1 89 ? -17.488 -3.823 0.294 1.00 83.12 89 ALA A CA 1
ATOM 733 C C . ALA A 1 89 ? -17.360 -3.479 -1.198 1.00 83.12 89 ALA A C 1
ATOM 735 O O . ALA A 1 89 ? -17.012 -4.344 -2.003 1.00 83.12 89 ALA A O 1
ATOM 736 N N . ARG A 1 90 ? -17.571 -2.208 -1.564 1.00 83.12 90 ARG A N 1
ATOM 737 C CA . ARG A 1 90 ? -17.430 -1.718 -2.943 1.00 83.12 90 ARG A CA 1
ATOM 738 C C . ARG A 1 90 ? -15.993 -1.843 -3.451 1.00 83.12 90 ARG A C 1
ATOM 740 O O . ARG A 1 90 ?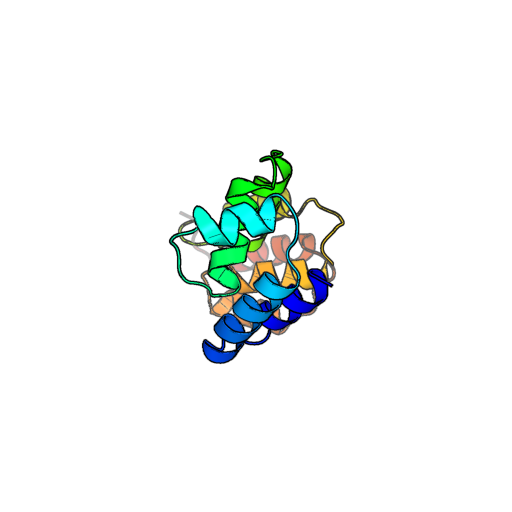 -15.783 -2.280 -4.579 1.00 83.12 90 ARG A O 1
ATOM 747 N N . LEU A 1 91 ? -15.013 -1.449 -2.637 1.00 80.19 91 LEU A N 1
ATOM 748 C CA . LEU A 1 91 ? -13.586 -1.518 -2.975 1.00 80.19 91 LEU A CA 1
ATOM 749 C C . LEU A 1 91 ? -13.050 -2.957 -2.935 1.00 80.19 91 LEU A C 1
ATOM 751 O O . LEU A 1 91 ? -12.190 -3.322 -3.728 1.00 80.19 91 LEU A O 1
ATOM 755 N N . GLY A 1 92 ? -13.585 -3.781 -2.036 1.00 75.56 92 GLY A N 1
ATOM 756 C CA . GLY A 1 92 ? -13.219 -5.180 -1.850 1.00 75.56 92 GLY A CA 1
ATOM 757 C C . GLY A 1 92 ? -13.927 -6.153 -2.788 1.00 75.56 92 GLY A C 1
ATOM 758 O O . GLY A 1 92 ? -13.814 -7.363 -2.576 1.00 75.56 92 GLY A O 1
ATOM 759 N N . ASN A 1 93 ? -14.648 -5.679 -3.809 1.00 74.88 93 ASN A N 1
ATOM 760 C CA . ASN A 1 93 ? -15.333 -6.519 -4.795 1.00 74.88 93 ASN A CA 1
ATOM 761 C C . ASN A 1 93 ? -14.363 -7.088 -5.853 1.00 74.88 93 ASN A C 1
ATOM 763 O O . ASN A 1 93 ? -14.584 -6.976 -7.055 1.00 74.88 93 ASN A O 1
ATOM 767 N N . THR A 1 94 ? -13.250 -7.661 -5.395 1.00 68.50 94 THR A N 1
ATOM 768 C CA . THR A 1 94 ? -12.239 -8.328 -6.224 1.00 68.50 94 THR A CA 1
ATOM 769 C C . THR A 1 94 ? -12.025 -9.754 -5.722 1.00 68.50 94 THR A C 1
ATOM 771 O O . THR A 1 94 ? -12.095 -10.017 -4.517 1.00 68.50 94 THR A O 1
ATOM 774 N N . ASN A 1 95 ? -11.767 -10.702 -6.623 1.00 66.31 95 ASN A N 1
ATOM 775 C CA . ASN A 1 95 ? -11.503 -12.099 -6.246 1.00 66.31 95 ASN A CA 1
ATOM 776 C C . ASN A 1 95 ? -10.035 -12.347 -5.862 1.00 66.31 95 ASN A C 1
ATOM 778 O O . ASN A 1 95 ? -9.696 -13.434 -5.402 1.00 66.31 95 ASN A O 1
ATOM 782 N N . ASP A 1 96 ? -9.183 -11.330 -5.989 1.00 68.25 96 ASP A N 1
ATOM 783 C CA . ASP A 1 96 ? -7.732 -11.437 -5.798 1.00 68.25 96 ASP A CA 1
ATOM 784 C C . ASP A 1 96 ? -7.304 -11.485 -4.324 1.00 68.25 96 ASP A C 1
ATOM 786 O O . ASP A 1 96 ? -6.140 -11.733 -4.010 1.00 68.25 96 ASP A O 1
ATOM 790 N N . VAL A 1 97 ? -8.238 -11.240 -3.400 1.00 70.25 97 VAL A N 1
ATOM 791 C CA . VAL A 1 97 ? -7.970 -11.164 -1.961 1.00 70.25 97 VAL A CA 1
ATOM 792 C C . VAL A 1 97 ? -8.852 -12.160 -1.213 1.00 70.25 97 VAL A C 1
ATOM 794 O O . VAL A 1 97 ? -10.076 -12.166 -1.366 1.00 70.25 97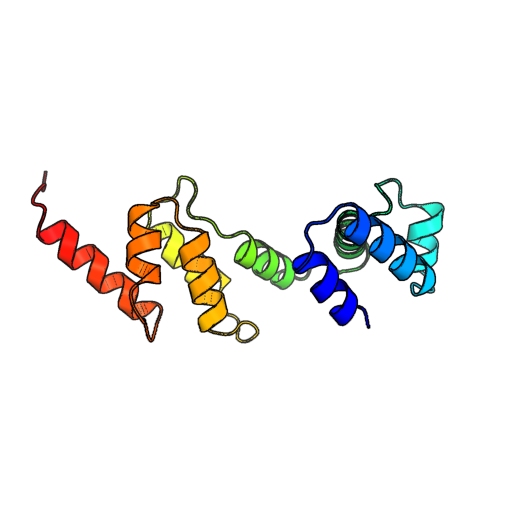 VAL A O 1
ATOM 797 N N . SER A 1 98 ? -8.242 -12.988 -0.361 1.00 73.44 98 SER A N 1
ATOM 798 C CA . SER A 1 98 ? -8.974 -13.986 0.422 1.00 73.44 98 SER A CA 1
ATOM 799 C C . SER A 1 98 ? -9.962 -13.328 1.393 1.00 73.44 98 SER A C 1
ATOM 801 O O . SER A 1 98 ? -9.692 -12.267 1.961 1.00 73.44 98 SER A O 1
ATOM 803 N 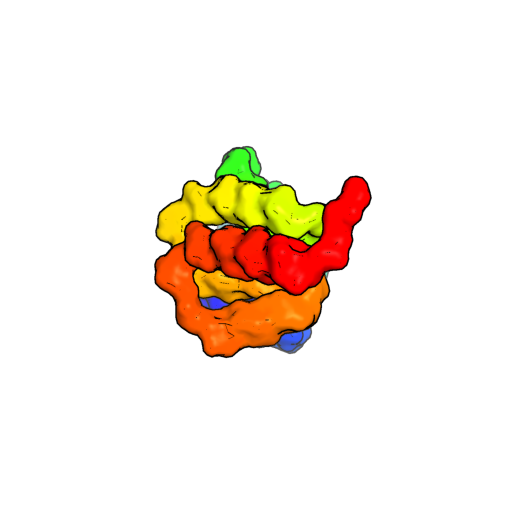N . LYS A 1 99 ? -11.112 -13.973 1.634 1.00 73.69 99 LYS A N 1
ATOM 804 C CA . LYS A 1 99 ? -12.134 -13.478 2.579 1.00 73.69 99 LYS A CA 1
ATOM 805 C C . LYS A 1 99 ? -11.561 -13.220 3.977 1.00 73.69 99 LYS A C 1
ATOM 807 O O . LYS A 1 99 ? -11.865 -12.197 4.581 1.00 73.69 99 LYS A O 1
ATOM 812 N N . GLN A 1 100 ? -10.683 -14.107 4.446 1.00 66.81 100 GLN A N 1
ATOM 813 C CA . GLN A 1 100 ? -9.993 -13.962 5.731 1.00 66.81 100 GLN A CA 1
ATOM 814 C C . GLN A 1 100 ? -9.134 -12.693 5.777 1.00 66.81 100 GLN A C 1
ATOM 816 O O . GLN A 1 100 ? -9.166 -11.953 6.755 1.00 66.81 100 GLN A O 1
ATOM 821 N N . TYR A 1 101 ? -8.416 -12.388 4.696 1.00 70.94 101 TYR A N 1
ATOM 822 C CA . TYR A 1 101 ? -7.607 -11.178 4.630 1.00 70.94 101 TYR A CA 1
ATOM 823 C C . TYR A 1 101 ? -8.469 -9.906 4.576 1.00 70.94 101 TYR A C 1
ATOM 825 O O . TYR A 1 101 ? -8.153 -8.917 5.237 1.00 70.94 101 TYR A O 1
ATOM 833 N N . LYS A 1 102 ? -9.607 -9.941 3.866 1.00 79.31 102 LYS A N 1
ATOM 834 C CA . LYS A 1 102 ? -10.592 -8.842 3.877 1.00 79.31 102 LYS A CA 1
ATOM 835 C C . LYS A 1 102 ? -11.159 -8.601 5.280 1.00 79.31 102 LYS A C 1
ATOM 837 O O . LYS A 1 102 ? -11.285 -7.453 5.689 1.00 79.31 102 LYS A O 1
ATOM 842 N N . MET A 1 103 ? -11.437 -9.661 6.038 1.00 76.19 103 MET A N 1
ATOM 843 C CA . MET A 1 103 ? -11.869 -9.567 7.438 1.00 76.19 103 MET A CA 1
ATOM 844 C C . MET A 1 103 ? -10.829 -8.869 8.320 1.00 76.19 103 MET A C 1
ATOM 846 O O . MET A 1 103 ? -11.163 -7.932 9.044 1.00 76.19 103 MET A O 1
ATOM 850 N N . ILE A 1 104 ? -9.558 -9.267 8.208 1.00 77.31 104 ILE A N 1
ATOM 851 C CA . ILE A 1 104 ? -8.456 -8.649 8.960 1.00 77.31 104 ILE A CA 1
ATOM 852 C C . ILE A 1 104 ? -8.347 -7.153 8.635 1.00 77.31 104 ILE A C 1
ATOM 854 O O . ILE A 1 104 ? -8.234 -6.331 9.549 1.00 77.31 104 ILE A O 1
ATOM 858 N N . LEU A 1 105 ? -8.415 -6.784 7.352 1.00 81.12 105 LEU A N 1
ATOM 859 C CA . LEU A 1 105 ? -8.387 -5.385 6.918 1.00 81.12 105 LEU A CA 1
ATOM 860 C C . LEU A 1 105 ? -9.572 -4.588 7.470 1.00 81.12 105 LEU A C 1
ATOM 862 O O . LEU A 1 105 ? -9.361 -3.520 8.046 1.00 81.12 105 LEU A O 1
ATOM 866 N N . LEU A 1 106 ? -10.790 -5.130 7.364 1.00 83.31 106 LEU A N 1
ATOM 867 C CA . LEU A 1 106 ? -12.002 -4.490 7.870 1.00 83.31 106 LEU A CA 1
ATOM 868 C C . LEU A 1 106 ? -11.871 -4.190 9.364 1.00 83.31 106 LEU A C 1
ATOM 870 O O . LEU A 1 106 ? -12.093 -3.052 9.777 1.00 83.31 106 LEU A O 1
ATOM 874 N N . THR A 1 107 ? -11.479 -5.189 10.164 1.00 79.06 107 THR A N 1
ATOM 875 C CA . THR A 1 107 ? -11.294 -5.032 11.611 1.00 79.06 107 THR A CA 1
ATOM 876 C C . THR A 1 107 ? -10.192 -4.019 11.917 1.00 79.06 107 THR A C 1
ATOM 878 O O . THR A 1 107 ? -10.375 -3.142 12.756 1.00 79.06 107 THR A O 1
ATOM 881 N N . THR A 1 108 ? -9.063 -4.072 11.211 1.00 79.56 108 THR A N 1
ATOM 882 C CA . THR A 1 108 ? -7.938 -3.148 11.435 1.00 79.56 108 THR A CA 1
ATOM 883 C C . THR A 1 108 ? -8.292 -1.697 11.091 1.00 79.56 108 THR A C 1
ATOM 885 O O . THR A 1 108 ? -7.814 -0.776 11.757 1.00 79.56 108 THR A O 1
ATOM 888 N N . GLY A 1 109 ? -9.141 -1.484 10.083 1.00 83.06 109 GLY A N 1
ATOM 889 C CA . GLY A 1 109 ? -9.570 -0.159 9.633 1.00 83.06 109 GLY A CA 1
ATOM 890 C C . GLY A 1 109 ? -10.632 0.514 10.512 1.00 83.06 109 GLY A C 1
ATOM 891 O O . GLY A 1 109 ? -10.886 1.707 10.333 1.00 83.06 109 GLY A O 1
ATOM 892 N N . LEU A 1 110 ? -11.228 -0.196 11.479 1.00 84.94 110 LEU A N 1
ATOM 893 C CA . LEU A 1 110 ? -12.220 0.369 12.399 1.00 84.94 110 LEU A CA 1
ATOM 894 C C . LEU A 1 110 ? -11.606 1.389 13.364 1.00 84.94 110 LEU A C 1
ATOM 896 O O . LEU A 1 110 ? -10.549 1.178 13.958 1.00 84.94 110 LEU A O 1
ATOM 900 N N . LYS A 1 111 ? -12.338 2.478 13.610 1.00 84.56 111 LYS A N 1
ATOM 901 C CA . LYS A 1 111 ? -11.973 3.498 14.603 1.00 84.56 111 LYS A CA 1
ATOM 902 C C . LYS A 1 111 ? -12.169 2.982 16.030 1.00 84.56 111 LYS A C 1
ATOM 904 O O . LYS A 1 111 ? -11.332 3.213 16.901 1.00 84.56 111 LYS A O 1
ATOM 909 N N . SER A 1 112 ? -13.267 2.273 16.279 1.00 80.81 112 SER A N 1
ATOM 910 C CA . SER A 1 112 ? -13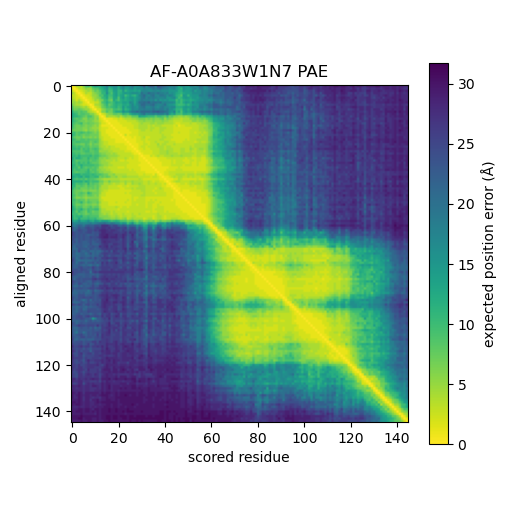.645 1.821 17.622 1.00 80.81 112 SER A CA 1
ATOM 911 C C . SER A 1 112 ? -12.792 0.641 18.086 1.00 80.81 112 SER A C 1
ATOM 913 O O . SER A 1 112 ? -12.835 -0.438 17.501 1.00 80.81 112 SER A O 1
ATOM 915 N N . THR A 1 113 ? -12.023 0.829 19.159 1.00 77.06 113 THR A N 1
ATOM 916 C CA . THR A 1 113 ? -11.222 -0.239 19.786 1.00 77.06 113 THR A CA 1
ATOM 917 C C . THR A 1 113 ? -12.109 -1.341 20.370 1.00 77.06 113 THR A C 1
ATOM 919 O O . THR A 1 113 ? -11.828 -2.518 20.186 1.00 77.06 113 THR A O 1
ATOM 922 N N . LYS A 1 114 ? -13.263 -0.972 20.942 1.00 75.75 114 LYS A N 1
ATOM 923 C CA . LYS A 1 114 ? -14.240 -1.926 21.488 1.00 75.75 114 LYS A CA 1
ATOM 924 C C . LYS A 1 114 ? -14.833 -2.839 20.411 1.00 75.75 114 LYS A C 1
ATOM 926 O O . LYS A 1 114 ? -15.030 -4.026 20.645 1.00 75.75 114 LYS A O 1
ATOM 931 N N . LEU A 1 115 ? -15.118 -2.299 19.220 1.00 72.31 115 LEU A N 1
ATOM 932 C CA . LEU A 1 115 ? -15.583 -3.112 18.089 1.00 72.31 115 LEU A CA 1
ATOM 933 C C . LEU A 1 115 ? -14.470 -4.018 17.554 1.00 72.31 115 LEU A C 1
ATOM 935 O O . LEU A 1 115 ? -14.748 -5.159 17.204 1.00 72.31 115 LEU A O 1
ATOM 939 N N . ARG A 1 116 ? -13.217 -3.548 17.545 1.00 77.19 116 ARG A N 1
ATOM 940 C CA . ARG A 1 116 ? -12.059 -4.367 17.154 1.00 77.19 116 ARG A CA 1
ATOM 941 C C . ARG A 1 116 ? -11.894 -5.591 18.049 1.00 77.19 116 ARG A C 1
ATOM 943 O O . ARG A 1 116 ? -11.778 -6.695 17.534 1.00 77.19 116 ARG A O 1
ATOM 950 N N . GLU A 1 117 ? -11.956 -5.403 19.362 1.00 71.69 117 GLU A N 1
ATOM 951 C CA . GLU A 1 117 ? -11.874 -6.493 20.342 1.00 71.69 117 GLU A CA 1
ATOM 952 C C . GLU A 1 117 ? -13.044 -7.477 20.202 1.00 71.69 117 GLU A C 1
ATOM 954 O O . GLU A 1 117 ? -12.841 -8.686 20.179 1.00 71.69 117 GLU A O 1
ATOM 959 N N . LEU A 1 118 ? -14.273 -6.977 20.028 1.00 71.12 118 LEU A N 1
ATOM 960 C CA . LEU A 1 118 ? -15.453 -7.830 19.841 1.00 71.12 118 LEU A CA 1
ATOM 961 C C . LEU A 1 118 ? -15.392 -8.677 18.564 1.00 71.12 118 LEU A C 1
ATOM 963 O O . LEU A 1 118 ? -15.892 -9.802 18.563 1.00 71.12 118 LEU A O 1
ATOM 967 N N . LEU A 1 119 ? -14.815 -8.134 17.490 1.00 67.56 119 LEU A N 1
ATOM 968 C CA . LEU A 1 119 ? -14.687 -8.824 16.208 1.00 67.56 119 LEU A CA 1
ATOM 969 C C . LEU A 1 119 ? -13.511 -9.809 16.177 1.00 67.56 119 LEU A C 1
ATOM 971 O O . LEU A 1 119 ? -13.586 -10.796 15.461 1.00 67.56 119 LEU A O 1
ATOM 975 N N . GLN A 1 120 ? -12.454 -9.583 16.965 1.00 63.56 120 GLN A N 1
ATOM 976 C CA . GLN A 1 120 ? -11.336 -10.530 17.096 1.00 63.56 120 GLN A CA 1
ATOM 977 C C . GLN A 1 120 ? -11.708 -11.801 17.873 1.00 63.56 120 GLN A C 1
ATOM 979 O O . GLN A 1 120 ? -11.102 -12.845 17.662 1.00 63.56 120 GLN A O 1
ATOM 984 N N . VAL A 1 121 ? -12.689 -11.71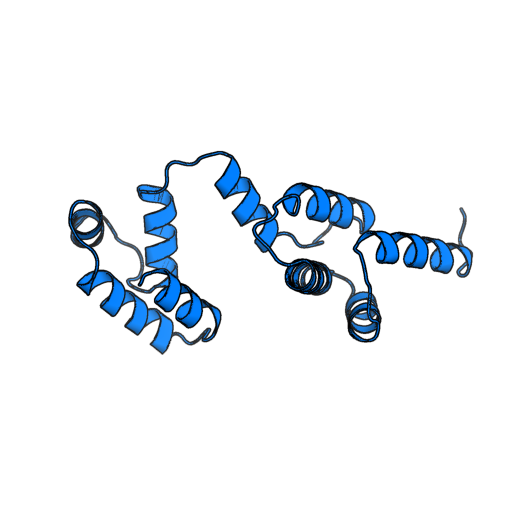8 18.775 1.00 56.94 121 VAL A N 1
ATOM 985 C CA . VAL A 1 121 ? -13.099 -12.830 19.653 1.00 56.94 121 VAL A CA 1
ATOM 986 C C . VAL A 1 121 ? -14.147 -13.743 18.996 1.00 56.94 121 VAL A C 1
ATOM 988 O O . VAL A 1 121 ? -14.478 -14.795 19.537 1.00 56.94 121 VAL A O 1
ATOM 991 N N . ARG A 1 122 ? -14.696 -13.368 17.835 1.00 57.00 122 ARG A N 1
ATOM 992 C CA . ARG A 1 122 ? -15.763 -14.117 17.156 1.00 57.00 122 ARG A CA 1
ATOM 993 C C . ARG A 1 122 ? -15.338 -14.552 15.761 1.00 57.00 122 ARG A C 1
ATOM 995 O O . ARG A 1 122 ? -14.805 -13.757 14.995 1.00 57.00 122 ARG A O 1
ATOM 1002 N N . GLU A 1 123 ? -15.639 -15.801 15.426 1.00 55.62 123 GLU A N 1
ATOM 1003 C CA . GLU A 1 123 ? -15.583 -16.290 14.051 1.00 55.62 123 GLU A CA 1
ATOM 1004 C C . GLU A 1 123 ? -16.800 -15.752 13.284 1.00 55.62 123 GLU A C 1
ATOM 1006 O O . GLU A 1 123 ? -17.929 -15.806 13.777 1.00 55.62 123 GLU A O 1
ATOM 1011 N N . PHE A 1 124 ? -16.561 -15.184 12.102 1.00 59.62 124 PHE A N 1
ATOM 1012 C CA . PHE A 1 124 ? -17.607 -14.719 11.191 1.00 59.62 124 PHE A CA 1
ATOM 1013 C C . PHE A 1 124 ? -17.393 -15.374 9.830 1.00 59.62 124 PHE A C 1
ATOM 1015 O O . PHE A 1 124 ? -16.304 -15.271 9.259 1.00 59.62 124 PHE A O 1
ATOM 1022 N N . ASP A 1 125 ? -18.440 -16.005 9.301 1.00 52.72 125 ASP A N 1
ATOM 1023 C CA . ASP A 1 125 ? -18.393 -16.709 8.016 1.00 52.72 125 ASP A CA 1
ATOM 1024 C C . ASP A 1 125 ? -18.530 -15.750 6.819 1.00 52.72 125 ASP A C 1
ATOM 1026 O O . ASP A 1 125 ? -18.089 -16.050 5.700 1.00 52.72 125 ASP A O 1
ATOM 1030 N N . SER A 1 126 ? -19.100 -14.558 7.035 1.00 55.09 126 SER A N 1
ATOM 1031 C CA . SER A 1 126 ? -19.259 -13.538 6.002 1.00 55.09 126 SER A CA 1
ATOM 1032 C C . SER A 1 126 ? -19.300 -12.095 6.534 1.00 55.09 126 SER A C 1
ATOM 1034 O O . SER A 1 126 ? -19.630 -11.824 7.686 1.00 55.09 126 SER A O 1
ATOM 1036 N N . LEU A 1 127 ? -19.020 -11.130 5.645 1.00 55.81 127 LEU A N 1
ATOM 1037 C CA . LEU A 1 127 ? -19.229 -9.690 5.885 1.00 55.81 127 LEU A CA 1
ATOM 1038 C C . LEU A 1 127 ? -20.697 -9.355 6.212 1.00 55.81 127 LEU A C 1
ATOM 1040 O O . LEU A 1 127 ? -20.962 -8.395 6.933 1.00 55.81 127 LEU A O 1
ATOM 1044 N N . GLY A 1 128 ? -21.640 -10.152 5.697 1.00 56.44 128 GLY A N 1
ATOM 1045 C CA . GLY A 1 128 ? -23.070 -9.994 5.951 1.00 56.44 128 GLY A CA 1
ATOM 1046 C C . GLY A 1 128 ? -23.457 -10.283 7.399 1.00 56.44 128 GLY A C 1
ATOM 1047 O O . GLY A 1 128 ? -24.405 -9.682 7.888 1.00 56.44 128 GLY A O 1
ATOM 1048 N N . ASP A 1 129 ? -22.692 -11.110 8.114 1.00 59.06 129 ASP A N 1
ATOM 1049 C CA . ASP A 1 129 ? -22.979 -11.475 9.508 1.00 59.06 129 ASP A CA 1
ATOM 1050 C C . ASP A 1 129 ? -22.634 -10.349 10.494 1.00 59.06 129 ASP A C 1
ATOM 1052 O O . ASP A 1 129 ? -23.146 -10.302 11.610 1.00 59.06 129 ASP A O 1
ATOM 1056 N N . ILE A 1 130 ? -21.813 -9.381 10.078 1.00 57.84 130 ILE A N 1
ATOM 1057 C CA . ILE A 1 130 ? -21.397 -8.247 10.915 1.00 57.84 130 ILE A CA 1
ATOM 1058 C C . ILE A 1 130 ? -22.518 -7.197 11.034 1.00 57.84 130 ILE A C 1
ATOM 1060 O O . ILE A 1 130 ? -22.707 -6.610 12.103 1.00 57.84 130 ILE A O 1
ATOM 1064 N N . LEU A 1 131 ? -23.302 -6.999 9.969 1.00 53.44 131 LEU A N 1
ATOM 1065 C CA . LEU A 1 131 ? -24.351 -5.973 9.873 1.00 53.44 131 LEU A CA 1
ATOM 1066 C C . LEU A 1 131 ? -25.541 -6.193 10.844 1.00 53.44 131 LEU A C 1
ATOM 1068 O O . LEU A 1 131 ? -25.877 -5.270 11.594 1.00 53.44 131 LEU A O 1
ATOM 1072 N N . PRO A 1 132 ? -26.158 -7.392 10.948 1.00 52.84 132 PRO A N 1
ATOM 1073 C CA . PRO A 1 132 ? -27.300 -7.610 11.839 1.00 52.84 132 PRO A CA 1
ATOM 1074 C C . PRO A 1 132 ? -26.949 -7.545 13.332 1.00 52.84 132 PRO A C 1
ATOM 1076 O O . PRO A 1 132 ? -27.838 -7.364 14.170 1.00 52.84 132 PRO A O 1
ATOM 1079 N N . HIS A 1 133 ? -25.675 -7.700 13.704 1.00 48.22 133 HIS A N 1
ATOM 1080 C CA . HIS A 1 133 ? -25.255 -7.681 15.106 1.00 48.22 133 HIS A CA 1
ATOM 1081 C C . HIS A 1 133 ? -25.069 -6.272 15.677 1.00 48.22 133 HIS A C 1
ATOM 1083 O O . HIS A 1 133 ? -25.183 -6.108 16.896 1.00 48.22 133 HIS A O 1
ATOM 1089 N N . HIS A 1 134 ? -24.853 -5.261 14.828 1.00 44.47 134 HIS A N 1
ATOM 1090 C CA . HIS A 1 134 ? -24.789 -3.865 15.262 1.00 44.47 134 HIS A CA 1
ATOM 1091 C C . HIS A 1 134 ? -26.196 -3.294 15.509 1.00 44.47 134 HIS A C 1
ATOM 1093 O O . HIS A 1 134 ? -26.498 -2.859 16.624 1.00 44.47 134 HIS A O 1
ATOM 1099 N N . CYS A 1 135 ? -27.115 -3.434 14.543 1.00 41.31 135 CYS A N 1
ATOM 1100 C CA . CYS A 1 135 ? -28.494 -2.942 14.683 1.00 41.31 135 CYS A CA 1
ATOM 1101 C C . CYS A 1 135 ? -29.260 -3.592 15.850 1.00 41.31 135 CYS A C 1
ATOM 1103 O O . CYS A 1 135 ? -30.102 -2.951 16.481 1.00 41.31 135 CYS A O 1
ATOM 1105 N N . ARG A 1 136 ? -28.957 -4.852 16.203 1.00 41.72 136 ARG A N 1
ATOM 1106 C CA . ARG A 1 136 ? -29.615 -5.545 17.329 1.00 41.72 136 ARG A CA 1
ATOM 1107 C C . ARG A 1 136 ? -29.110 -5.100 18.714 1.00 41.72 136 ARG A C 1
ATOM 1109 O O . ARG A 1 136 ? -29.724 -5.446 19.723 1.00 41.72 136 ARG A O 1
ATOM 1116 N N . ARG A 1 137 ? -27.990 -4.370 18.799 1.00 43.44 137 ARG A N 1
ATOM 1117 C CA . ARG A 1 137 ? -27.480 -3.828 20.075 1.00 43.44 137 ARG A CA 1
ATOM 1118 C C . ARG A 1 137 ? -27.839 -2.363 20.289 1.00 43.44 137 ARG A C 1
ATOM 1120 O O . ARG A 1 137 ? -28.090 -2.005 21.436 1.00 43.44 137 ARG A O 1
ATOM 1127 N N . GLU A 1 138 ? -27.967 -1.562 19.235 1.00 38.91 138 GLU A N 1
ATOM 1128 C CA . GLU A 1 138 ? -28.482 -0.188 19.370 1.00 38.91 138 GLU A CA 1
ATOM 1129 C C . GLU A 1 138 ? -29.982 -0.155 19.701 1.00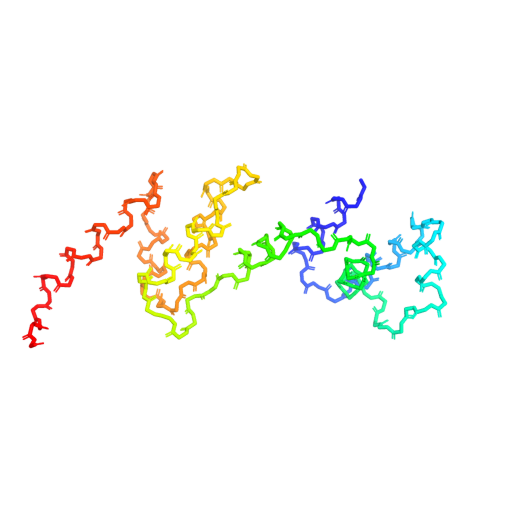 38.91 138 GLU A C 1
ATOM 1131 O O . GLU A 1 138 ? -30.431 0.695 20.457 1.00 38.91 138 GLU A O 1
ATOM 1136 N N . SER A 1 139 ? -30.743 -1.173 19.296 1.00 36.12 139 SER A N 1
ATOM 1137 C CA . SER A 1 139 ? -32.137 -1.365 19.732 1.00 36.12 139 SER A CA 1
ATOM 1138 C C . SER A 1 139 ? -32.290 -1.864 21.181 1.00 36.12 139 SER A C 1
ATOM 1140 O O . SER A 1 139 ? -33.402 -1.887 21.706 1.00 36.12 139 SER A O 1
ATOM 1142 N N . LYS A 1 140 ? -31.196 -2.246 21.860 1.00 38.94 140 LYS A N 1
ATOM 1143 C CA . LYS A 1 140 ? -31.193 -2.610 23.294 1.00 38.94 140 LYS A CA 1
ATOM 1144 C C . LYS A 1 140 ? -30.597 -1.536 24.205 1.00 38.94 140 LYS A C 1
ATOM 1146 O O . LYS A 1 140 ? -30.715 -1.650 25.421 1.00 38.94 140 LYS A O 1
ATOM 1151 N N . LEU A 1 141 ? -29.989 -0.498 23.638 1.00 40.25 141 LEU A N 1
ATOM 1152 C CA . LEU A 1 141 ? -29.564 0.706 24.347 1.00 40.25 141 LEU A CA 1
ATOM 1153 C C . LEU A 1 141 ? -30.467 1.838 23.872 1.00 40.25 141 LEU A C 1
ATOM 1155 O O . LEU A 1 141 ? -30.093 2.628 23.014 1.00 40.25 141 LEU A O 1
ATOM 1159 N N . GLY A 1 142 ? -31.695 1.843 24.392 1.00 40.31 142 GLY A N 1
ATOM 1160 C CA . GLY A 1 142 ? -32.703 2.835 24.055 1.00 40.31 142 GLY A CA 1
ATOM 1161 C C . GLY A 1 142 ? -32.146 4.253 24.135 1.00 40.31 142 GLY A C 1
ATOM 1162 O O . GLY A 1 142 ? -31.815 4.745 25.208 1.00 40.31 142 GLY A O 1
ATOM 1163 N N . SER A 1 143 ? -32.075 4.902 22.980 1.00 35.34 143 SER A N 1
ATOM 1164 C CA . SER A 1 143 ? -32.096 6.351 22.856 1.00 35.34 143 SER A CA 1
ATOM 1165 C C . SER A 1 143 ? -32.573 6.704 21.451 1.00 35.34 143 SER A C 1
ATOM 1167 O O . SER A 1 143 ? -31.810 7.173 20.613 1.00 35.34 143 SER A O 1
ATOM 1169 N N . CYS A 1 144 ? -33.862 6.459 21.204 1.00 34.56 144 CYS A N 1
ATOM 1170 C CA . CYS A 1 144 ? -34.604 7.246 20.228 1.00 34.56 144 CYS A CA 1
ATOM 1171 C C . CYS A 1 144 ? -34.765 8.660 20.790 1.00 34.56 144 CYS A C 1
ATOM 1173 O O . CYS A 1 144 ? -35.362 8.841 21.855 1.00 34.56 144 CYS A O 1
ATOM 1175 N N . ARG A 1 145 ? -34.291 9.648 20.042 1.00 34.38 145 ARG A N 1
ATOM 1176 C CA . ARG A 1 145 ? -35.036 10.884 19.826 1.00 34.38 145 ARG A CA 1
ATOM 1177 C C . ARG A 1 145 ? -35.009 11.192 18.345 1.00 34.38 145 ARG A C 1
ATOM 1179 O O . ARG A 1 145 ? -33.916 11.043 17.760 1.00 34.38 145 ARG A O 1
#

Nearest PDB structures (foldseek):
  6gse-assembly1_A  TM=4.345E-01  e=9.259E-03  Rattus norvegicus
  7r24-assembly1_A  TM=4.436E-01  e=3.008E-02  Rattus norvegicus
  7lga-assembly1_B  TM=7.416E-01  e=6.372E-01  Homo sapiens
  7lga-assembly2_D  TM=6.854E-01  e=6.372E-01  Homo sapiens

Foldseek 3Di:
DVVVLVVQVVVDVDPVSQQVSLVVVLVVDDDPLNVCVVPPDDDDSGNVSSVVVCCVPPPDPDVLVVLQVCLLVQACVVHDLVVSLVSNCVSVPDPPDDQVRSLVSSLVRYPDPVVSVVSVVDDDPHSVVSVVVVVVVCVVVDDDD

Secondary structure (DSSP, 8-state):
-HHHHHHHHHH---HHHHHHHHHHHHHH--HHHHHHHHHT--S--SHHHHHHHHHHHHS---HHHHHHHHHHT---TTS-HHHHHHHHHHHT--TTS-HHHHHHHHHHH-S-HHHHHHHHSS--S-GGGTHHHHHHHHTTS----

InterPro domains:
  IPR005162 Retrotransposon-derived protein PEG10, N-terminal capsid-like domain [PF03732] (27-111)

Organism: Phytophthora infestans (NCBI:txid4787)

Radius of gyration: 20.12 Å; Cα contacts (8 Å, |Δi|>4): 85; chains: 1; bounding box: 56×28×44 Å

Solvent-accessible surface area (backbone atoms only — not comparable to full-atom values): 8692 Å² total; per-residue (Å²): 109,71,69,59,53,52,54,50,55,69,73,42,89,40,72,68,53,28,38,51,49,19,54,52,47,59,74,72,45,59,68,73,63,33,50,41,57,74,75,70,58,83,68,65,70,26,32,68,52,44,51,53,52,47,44,72,72,73,47,78,87,47,78,62,58,60,38,53,53,50,39,78,68,49,53,27,76,90,51,54,70,66,61,33,52,53,51,48,52,64,44,56,73,54,88,90,56,56,70,68,57,54,51,53,47,56,48,70,24,46,70,52,65,69,58,34,54,59,53,73,77,46,93,73,98,48,81,72,65,58,58,64,59,52,62,62,47,56,73,69,56,82,72,88,127

Sequence (145 aa):
MITWYAAYGLYFKSSQVDSRAGQLMMNHTKGKAKHWLLWDYKEPRTWTAMIKGMRNRFVAKAKEDDLAGNFFDCKQGIKLLDAYIEEFARLGNTNDVSKQYKMILLTTGLKSTKLRELLQVREFDSLGDILPHHCRRESKLGSCR

Mean predicted aligned error: 17.04 Å